Protein AF-A0A5N5EAP5-F1 (afdb_monomer_lite)

pLDDT: mean 88.55, std 4.57, range [63.19, 93.94]

Organism: Rhodococcus erythropolis (NCBI:txid1833)

Structure (mmCIF, N/CA/C/O backbone):
data_AF-A0A5N5EAP5-F1
#
_entry.id   AF-A0A5N5EAP5-F1
#
loop_
_atom_site.group_PDB
_atom_site.id
_atom_site.type_symbol
_atom_site.label_atom_id
_atom_site.label_alt_id
_atom_site.label_comp_id
_atom_site.label_asym_id
_atom_site.label_entity_id
_atom_site.label_seq_id
_atom_site.pdbx_PDB_ins_code
_atom_site.Cartn_x
_atom_site.Cartn_y
_atom_site.Cartn_z
_atom_site.occupancy
_atom_site.B_iso_or_equiv
_atom_site.auth_seq_id
_atom_site.auth_comp_id
_atom_site.auth_asym_id
_atom_site.auth_atom_id
_atom_site.pdbx_PDB_model_num
ATOM 1 N N . MET A 1 1 ? -19.121 1.877 16.357 1.00 79.25 1 MET A N 1
ATOM 2 C CA . MET A 1 1 ? -19.461 2.726 15.168 1.00 79.25 1 MET A CA 1
ATOM 3 C C . MET A 1 1 ? -18.258 2.650 14.265 1.00 79.25 1 MET A C 1
ATOM 5 O O . MET A 1 1 ? -17.166 2.801 14.791 1.00 79.25 1 MET A O 1
ATOM 9 N N . LYS A 1 2 ? -18.440 2.435 12.960 1.00 83.88 2 LYS A N 1
ATOM 10 C CA . LYS A 1 2 ? -17.315 2.342 12.028 1.00 83.88 2 LYS A CA 1
ATOM 11 C C . LYS A 1 2 ? -17.054 3.688 11.356 1.00 83.88 2 LYS A C 1
ATOM 13 O O . LYS A 1 2 ? -17.979 4.253 10.770 1.00 83.88 2 LYS A O 1
ATOM 18 N N . PHE A 1 3 ? -15.822 4.185 11.431 1.00 84.94 3 PHE A N 1
ATOM 19 C CA . PHE A 1 3 ? -15.366 5.334 10.648 1.00 84.94 3 PHE A CA 1
ATOM 20 C C . PHE A 1 3 ? -14.334 4.877 9.620 1.00 84.94 3 PHE A C 1
ATOM 22 O O . PHE A 1 3 ? -13.481 4.051 9.936 1.00 84.94 3 PHE A O 1
ATOM 29 N N . VAL A 1 4 ? -14.448 5.395 8.397 1.00 86.56 4 VAL A N 1
ATOM 30 C CA . VAL A 1 4 ? -13.533 5.083 7.297 1.00 86.56 4 VAL A CA 1
ATOM 31 C C . VAL A 1 4 ? -12.889 6.376 6.824 1.00 86.56 4 VAL A C 1
ATOM 33 O O . VAL A 1 4 ? -13.593 7.304 6.421 1.00 86.56 4 VAL A O 1
ATOM 36 N N . ILE A 1 5 ? -11.561 6.435 6.889 1.00 85.56 5 ILE A N 1
ATOM 37 C CA . ILE A 1 5 ? -10.764 7.567 6.410 1.00 85.56 5 ILE A CA 1
ATOM 38 C C . ILE A 1 5 ? -9.991 7.102 5.193 1.00 85.56 5 ILE A C 1
ATOM 40 O O . ILE A 1 5 ? -9.231 6.143 5.276 1.00 85.56 5 ILE A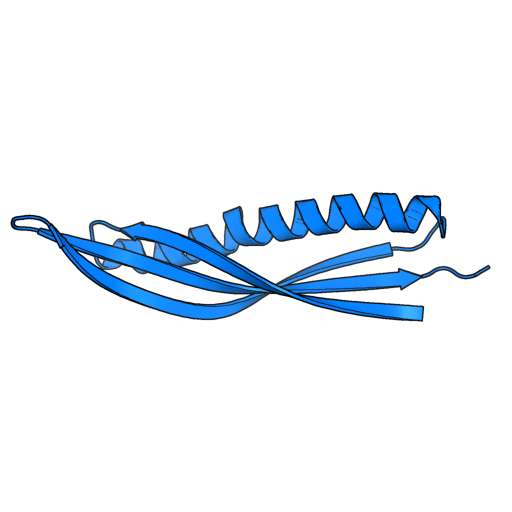 O 1
ATOM 44 N N . GLU A 1 6 ? -10.165 7.801 4.078 1.00 88.75 6 GLU A N 1
ATOM 45 C CA . GLU A 1 6 ? -9.398 7.551 2.864 1.00 88.75 6 GLU A CA 1
ATOM 46 C C . GLU A 1 6 ? -8.431 8.707 2.622 1.00 88.75 6 GLU A C 1
ATOM 48 O O . GLU A 1 6 ? -8.828 9.876 2.640 1.00 88.75 6 GLU A O 1
ATOM 53 N N . PHE A 1 7 ? -7.173 8.387 2.335 1.00 87.62 7 PHE A N 1
ATOM 54 C CA . PHE A 1 7 ? -6.208 9.361 1.839 1.00 87.62 7 PHE A CA 1
ATOM 55 C C . PHE A 1 7 ? -5.374 8.782 0.697 1.00 87.62 7 PHE A C 1
ATOM 57 O O . PHE A 1 7 ? -5.153 7.575 0.604 1.00 87.62 7 PHE A O 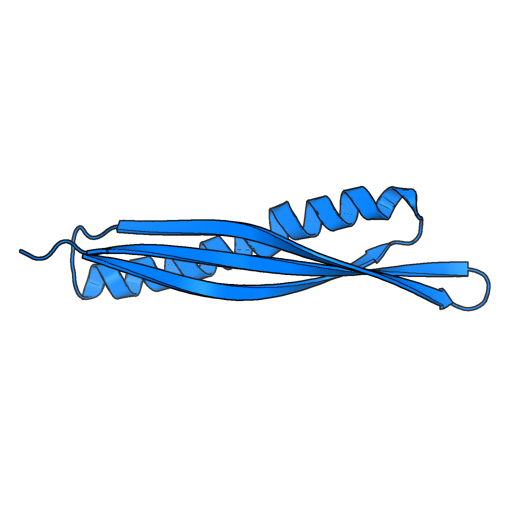1
ATOM 64 N N . ASN A 1 8 ? -4.946 9.664 -0.207 1.00 89.50 8 ASN A N 1
ATOM 65 C CA . ASN A 1 8 ? -4.079 9.302 -1.322 1.00 89.50 8 ASN A CA 1
ATOM 66 C C . ASN A 1 8 ? -2.622 9.468 -0.893 1.00 89.50 8 ASN A C 1
ATOM 68 O O . ASN A 1 8 ? -2.213 10.558 -0.497 1.00 89.50 8 ASN A O 1
ATOM 72 N N . TRP A 1 9 ? -1.850 8.399 -1.021 1.00 90.31 9 TRP A N 1
ATOM 73 C CA . TRP A 1 9 ? -0.409 8.381 -0.849 1.00 90.31 9 TRP A CA 1
ATOM 74 C C . TRP A 1 9 ? 0.275 8.392 -2.215 1.00 90.31 9 TRP A C 1
ATOM 76 O O . TRP A 1 9 ? -0.199 7.750 -3.154 1.00 90.31 9 TRP A O 1
ATOM 86 N N . SER A 1 10 ? 1.388 9.112 -2.330 1.00 89.38 10 SER A N 1
ATOM 87 C CA . SER A 1 10 ? 2.199 9.150 -3.544 1.00 89.38 10 SER A CA 1
ATOM 88 C C . SER A 1 10 ? 3.676 8.994 -3.212 1.00 89.38 10 SER A C 1
ATOM 90 O O . SER A 1 10 ? 4.218 9.825 -2.483 1.00 89.38 10 SER A O 1
ATOM 92 N N . GLY A 1 11 ? 4.329 7.998 -3.801 1.00 87.19 11 GLY A N 1
ATOM 93 C CA . GLY A 1 11 ? 5.780 7.824 -3.729 1.00 87.19 11 GLY A CA 1
ATOM 94 C C . GLY A 1 11 ? 6.384 7.677 -5.115 1.00 87.19 11 GLY A C 1
ATOM 95 O O . GLY A 1 11 ? 5.697 7.270 -6.054 1.00 87.19 11 GLY A O 1
ATOM 96 N N . GLY A 1 12 ? 7.662 8.027 -5.259 1.00 90.00 12 GLY A N 1
ATOM 97 C CA . GLY A 1 12 ? 8.349 7.908 -6.536 1.00 90.00 12 GLY A CA 1
ATOM 98 C C . GLY A 1 12 ? 9.812 7.518 -6.417 1.00 90.00 12 GLY A C 1
ATOM 99 O O . GLY A 1 12 ? 10.477 7.851 -5.438 1.00 90.00 12 GLY A O 1
ATOM 100 N N . ARG A 1 13 ? 10.299 6.803 -7.433 1.00 8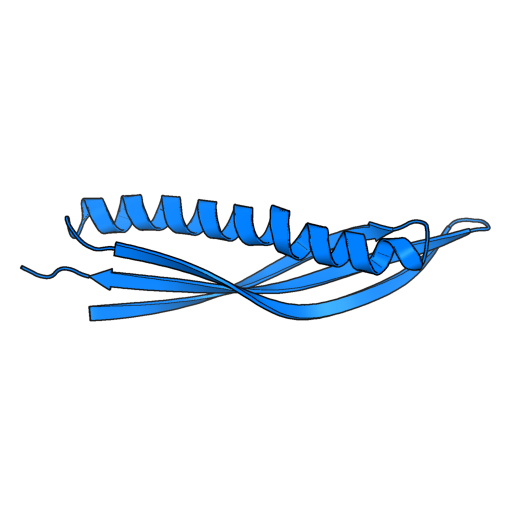9.44 13 ARG A N 1
ATOM 101 C CA . ARG A 1 13 ? 11.649 6.237 -7.485 1.00 89.44 13 ARG A CA 1
ATOM 102 C C . ARG A 1 13 ? 12.185 6.221 -8.915 1.00 89.44 13 ARG A C 1
ATOM 104 O O . ARG A 1 13 ? 11.406 6.181 -9.864 1.00 89.44 13 ARG A O 1
ATOM 111 N N . MET A 1 14 ? 13.505 6.309 -9.059 1.00 89.88 14 MET A N 1
ATOM 112 C CA . MET A 1 14 ? 14.184 6.138 -10.343 1.00 89.88 14 MET A CA 1
ATOM 113 C C . MET A 1 14 ? 14.520 4.661 -10.549 1.00 89.88 14 MET A C 1
ATOM 115 O O . MET A 1 14 ? 15.034 4.039 -9.624 1.00 89.88 14 MET A O 1
ATOM 119 N N . ALA A 1 15 ? 14.255 4.148 -11.746 1.00 90.12 15 ALA A N 1
ATOM 120 C CA . ALA A 1 15 ? 14.765 2.877 -12.253 1.00 90.12 15 ALA A CA 1
ATOM 121 C C . ALA A 1 15 ? 15.706 3.147 -13.430 1.00 90.12 15 ALA A C 1
ATOM 123 O O . ALA A 1 15 ? 15.433 4.041 -14.242 1.00 90.12 15 ALA A O 1
ATOM 124 N N . ASP A 1 16 ? 16.789 2.384 -13.534 1.00 89.12 16 ASP A N 1
ATOM 125 C CA . ASP A 1 16 ? 17.770 2.554 -14.608 1.00 89.12 16 ASP A CA 1
ATOM 126 C C . ASP A 1 16 ? 17.434 1.664 -15.815 1.00 89.12 16 ASP A C 1
ATOM 128 O O . ASP A 1 16 ? 17.745 2.019 -16.956 1.00 89.12 16 ASP A O 1
ATOM 132 N N . GLU A 1 17 ? 16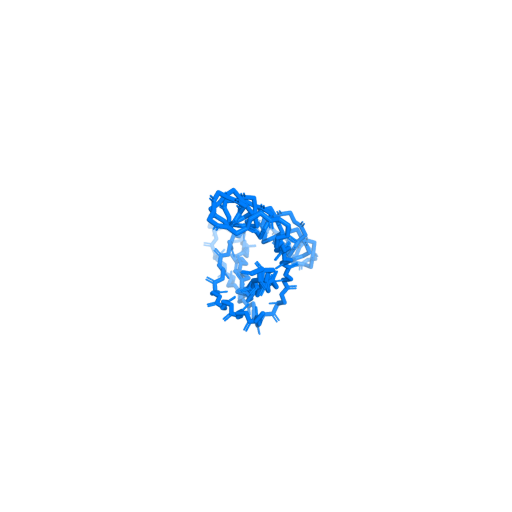.719 0.557 -15.587 1.00 87.31 17 GLU A N 1
ATOM 133 C CA . GLU A 1 17 ? 16.312 -0.390 -16.627 1.00 87.31 17 GLU A CA 1
ATOM 134 C C . GLU A 1 17 ? 14.784 -0.632 -16.652 1.00 87.31 17 GLU A C 1
ATOM 136 O O . GLU A 1 17 ? 14.094 -0.471 -15.642 1.00 87.31 17 GLU A O 1
ATOM 141 N N . PRO A 1 18 ? 14.190 -0.982 -17.815 1.00 81.81 18 PRO A N 1
ATOM 142 C CA . PRO A 1 18 ? 12.743 -1.191 -17.920 1.00 81.81 18 PRO A CA 1
ATOM 143 C C . PRO A 1 18 ? 12.194 -2.363 -17.096 1.00 81.81 18 PRO A C 1
ATOM 145 O O . PRO A 1 18 ? 11.029 -2.345 -16.703 1.00 81.81 18 PRO A O 1
ATOM 148 N N . ASP A 1 19 ? 12.983 -3.411 -16.888 1.00 86.06 19 ASP A N 1
ATOM 149 C CA . ASP A 1 19 ? 12.610 -4.591 -16.106 1.00 86.06 19 ASP A CA 1
ATOM 150 C C . ASP A 1 19 ? 12.580 -4.307 -14.598 1.00 86.06 19 ASP A C 1
ATOM 152 O O . ASP A 1 19 ? 11.709 -4.834 -13.904 1.00 86.06 19 ASP A O 1
ATOM 156 N N . GLU A 1 20 ? 13.406 -3.375 -14.115 1.00 90.06 20 GLU A N 1
ATOM 157 C CA . GLU A 1 20 ? 13.381 -2.890 -12.727 1.00 90.06 20 GLU A CA 1
ATOM 158 C C . GLU A 1 20 ? 12.078 -2.152 -12.367 1.00 90.06 20 GLU A C 1
ATOM 160 O O . GLU A 1 20 ? 11.737 -2.034 -11.191 1.00 90.06 20 GLU A O 1
ATOM 165 N N . ILE A 1 21 ? 11.290 -1.687 -13.348 1.00 90.19 21 ILE A N 1
ATOM 166 C CA . ILE A 1 21 ? 10.043 -0.943 -13.091 1.00 90.19 21 ILE A CA 1
ATOM 167 C C . ILE A 1 21 ? 9.055 -1.757 -12.246 1.00 90.19 21 ILE A C 1
ATOM 169 O O . ILE A 1 21 ? 8.381 -1.205 -11.374 1.00 90.19 21 ILE A O 1
ATOM 173 N N . ALA A 1 22 ? 8.934 -3.059 -12.517 1.00 87.75 22 ALA A N 1
ATOM 174 C CA . ALA A 1 22 ? 8.012 -3.921 -11.783 1.00 87.75 22 ALA A CA 1
ATOM 175 C C . ALA A 1 22 ? 8.452 -4.096 -10.323 1.00 87.75 22 ALA A C 1
ATOM 177 O O . ALA A 1 22 ? 7.618 -4.014 -9.418 1.00 87.75 22 ALA A O 1
ATOM 178 N N . ASP A 1 23 ? 9.755 -4.271 -10.104 1.00 89.50 23 ASP A N 1
ATOM 179 C CA . ASP A 1 23 ? 10.345 -4.392 -8.773 1.00 89.50 23 ASP A CA 1
ATOM 180 C C . ASP A 1 23 ? 10.212 -3.082 -7.994 1.00 89.50 23 ASP A C 1
ATOM 182 O O . ASP A 1 23 ? 9.850 -3.099 -6.817 1.00 89.50 23 ASP A O 1
ATOM 186 N N . GLU A 1 24 ? 10.395 -1.938 -8.654 1.00 91.38 24 GLU A N 1
ATOM 187 C CA . GLU A 1 24 ? 10.226 -0.624 -8.040 1.00 91.38 24 GLU A CA 1
ATOM 188 C C . GLU A 1 24 ? 8.769 -0.318 -7.676 1.00 91.38 24 GLU A C 1
ATOM 190 O O . GLU A 1 24 ? 8.486 0.172 -6.581 1.00 91.38 24 GLU A O 1
ATOM 195 N N . LEU A 1 25 ? 7.808 -0.669 -8.536 1.00 88.75 25 LEU A N 1
ATOM 196 C CA . LEU A 1 25 ? 6.385 -0.583 -8.187 1.00 88.75 25 LEU A CA 1
ATOM 197 C C . LEU A 1 25 ? 6.033 -1.515 -7.021 1.00 88.75 25 LEU A C 1
ATOM 199 O O . LEU A 1 25 ? 5.288 -1.122 -6.120 1.00 88.75 25 LEU A O 1
ATOM 203 N N . GLY A 1 26 ? 6.579 -2.733 -7.018 1.00 88.12 26 GLY A N 1
ATOM 204 C CA . GLY A 1 26 ? 6.423 -3.687 -5.923 1.00 88.12 26 GLY A CA 1
ATOM 205 C C . GLY A 1 26 ? 7.007 -3.166 -4.608 1.00 88.12 26 GLY A C 1
ATOM 206 O O . GLY A 1 26 ? 6.368 -3.292 -3.560 1.00 88.12 26 GLY A O 1
ATOM 207 N N . TYR A 1 27 ? 8.178 -2.529 -4.662 1.00 87.25 27 TYR A N 1
ATOM 208 C CA . TYR A 1 27 ? 8.826 -1.879 -3.526 1.00 87.25 27 TYR A CA 1
ATOM 209 C C . TYR A 1 27 ? 7.965 -0.736 -2.978 1.00 87.25 27 TYR A C 1
ATOM 211 O O . TYR A 1 27 ? 7.644 -0.741 -1.789 1.00 87.25 27 TYR A O 1
ATOM 219 N N . LEU A 1 28 ? 7.527 0.193 -3.838 1.00 89.75 28 LEU A N 1
ATOM 220 C CA . LEU A 1 28 ? 6.683 1.331 -3.452 1.00 89.75 28 LEU A CA 1
ATOM 221 C C . LEU A 1 28 ? 5.373 0.864 -2.793 1.00 89.75 28 LEU A C 1
ATOM 223 O O . LEU A 1 28 ? 4.923 1.463 -1.817 1.00 89.75 28 LEU A O 1
ATOM 227 N N . LEU A 1 29 ? 4.783 -0.234 -3.285 1.00 84.19 29 LEU A N 1
ATOM 228 C CA . LEU A 1 29 ? 3.588 -0.841 -2.690 1.00 84.19 29 LEU A CA 1
ATOM 229 C C . LEU A 1 29 ? 3.846 -1.535 -1.352 1.00 84.19 29 LEU A C 1
ATOM 231 O O . LEU A 1 29 ? 2.957 -1.569 -0.504 1.00 84.19 29 LEU A O 1
ATOM 235 N N . THR A 1 30 ? 5.008 -2.165 -1.181 1.00 80.31 30 THR A N 1
ATOM 236 C CA . THR A 1 30 ? 5.243 -3.089 -0.061 1.00 80.31 30 THR A CA 1
ATOM 237 C C . THR A 1 30 ? 5.943 -2.433 1.113 1.00 80.31 30 THR A C 1
ATOM 239 O O . THR A 1 30 ? 5.646 -2.790 2.248 1.00 80.31 30 THR A O 1
ATOM 242 N N . LEU A 1 31 ? 6.873 -1.516 0.864 1.00 80.06 31 LEU A N 1
ATOM 243 C CA . LEU A 1 31 ? 7.661 -0.893 1.921 1.00 80.06 31 LEU A CA 1
ATOM 244 C C . LEU A 1 31 ? 7.147 0.502 2.229 1.00 80.06 31 LEU A C 1
ATOM 246 O O . LEU A 1 31 ? 6.776 0.748 3.369 1.00 80.06 31 LEU A O 1
ATOM 250 N N . ASP A 1 32 ? 7.026 1.374 1.233 1.00 88.25 32 ASP A N 1
ATOM 251 C CA . ASP A 1 32 ? 6.747 2.779 1.531 1.00 88.25 32 ASP A CA 1
ATOM 252 C C . ASP A 1 32 ? 5.268 3.016 1.869 1.00 88.25 32 ASP A C 1
ATOM 254 O O . ASP A 1 32 ? 4.952 3.553 2.929 1.00 88.25 32 ASP A O 1
ATOM 258 N N . ALA A 1 33 ? 4.341 2.556 1.021 1.00 89.88 33 ALA A N 1
ATOM 259 C CA . ALA A 1 33 ? 2.913 2.769 1.260 1.00 89.88 33 ALA A CA 1
ATOM 260 C C . ALA A 1 33 ? 2.397 2.007 2.496 1.00 89.88 33 ALA A C 1
ATOM 262 O O . ALA A 1 33 ? 1.542 2.512 3.222 1.00 89.88 33 ALA A O 1
ATOM 263 N N . LYS A 1 34 ? 2.923 0.801 2.763 1.00 91.06 34 LYS A N 1
ATOM 264 C CA . LYS A 1 34 ? 2.574 0.041 3.976 1.00 91.06 34 LYS A CA 1
ATOM 265 C C . LYS A 1 34 ? 3.190 0.640 5.233 1.00 91.06 34 LYS A C 1
ATOM 267 O O . LYS A 1 34 ? 2.492 0.708 6.235 1.00 91.06 34 LYS A O 1
ATOM 272 N N . ALA A 1 35 ? 4.443 1.101 5.186 1.00 91.25 35 ALA A N 1
ATOM 273 C CA . ALA A 1 35 ? 5.047 1.780 6.332 1.00 91.25 35 ALA A CA 1
ATOM 274 C C . ALA A 1 35 ? 4.281 3.060 6.688 1.00 91.25 35 ALA A C 1
ATOM 276 O O . ALA A 1 35 ? 4.026 3.300 7.864 1.00 91.25 35 ALA A O 1
ATOM 277 N N . GLU A 1 36 ? 3.848 3.833 5.687 1.00 91.81 36 GLU A N 1
ATOM 278 C CA . GLU A 1 36 ? 2.975 4.987 5.914 1.00 91.81 36 GLU A CA 1
ATOM 279 C C . GLU A 1 36 ? 1.643 4.563 6.554 1.00 91.81 36 GLU A C 1
ATOM 281 O O . GLU A 1 36 ? 1.195 5.162 7.529 1.00 91.81 36 GLU A O 1
ATOM 286 N N . ALA A 1 37 ? 1.010 3.504 6.039 1.00 92.12 37 ALA A N 1
ATOM 287 C CA . ALA A 1 37 ? -0.237 2.992 6.600 1.00 92.12 37 ALA A CA 1
ATOM 288 C C . ALA A 1 37 ? -0.078 2.494 8.047 1.00 92.12 37 ALA A C 1
ATOM 290 O O . ALA A 1 37 ? -0.993 2.670 8.851 1.00 92.12 37 ALA A O 1
ATOM 291 N N . ASP A 1 38 ? 1.066 1.904 8.396 1.00 92.38 38 ASP A N 1
ATOM 292 C CA . ASP A 1 38 ? 1.393 1.484 9.760 1.00 92.38 38 ASP A CA 1
ATOM 293 C C . ASP A 1 38 ? 1.671 2.666 10.698 1.00 92.38 38 ASP A C 1
ATOM 295 O O . ASP A 1 38 ? 1.248 2.628 11.857 1.00 92.38 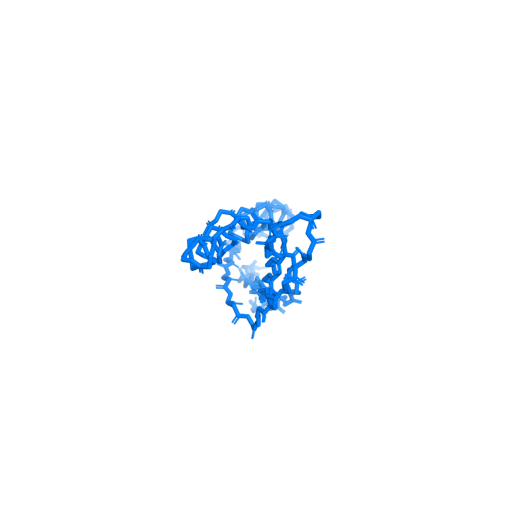38 ASP A O 1
ATOM 299 N N . ASP A 1 39 ? 2.336 3.726 10.228 1.00 92.12 39 ASP A N 1
ATOM 300 C CA . ASP A 1 39 ? 2.532 4.949 11.018 1.00 92.12 39 ASP A CA 1
ATOM 301 C C . ASP A 1 39 ? 1.188 5.640 11.283 1.00 92.12 39 ASP A C 1
ATOM 303 O O . ASP A 1 39 ? 0.847 5.934 12.432 1.00 92.12 39 ASP A O 1
ATOM 307 N N . VAL A 1 40 ? 0.353 5.787 10.249 1.00 90.81 40 VAL A N 1
ATOM 308 C CA . VAL A 1 40 ? -1.000 6.340 10.395 1.00 90.81 40 VAL A CA 1
ATOM 309 C C . VAL A 1 40 ? -1.849 5.489 11.337 1.00 90.81 40 VAL A C 1
ATOM 311 O O . VAL A 1 40 ? -2.507 6.045 12.222 1.00 90.81 40 VAL A O 1
ATOM 314 N N . ARG A 1 41 ? -1.808 4.155 11.210 1.00 93.50 41 ARG A N 1
ATOM 315 C CA . ARG A 1 41 ? -2.480 3.242 12.146 1.00 93.50 41 ARG A CA 1
ATOM 316 C C . ARG A 1 41 ? -2.010 3.488 13.571 1.00 93.50 41 ARG A C 1
ATOM 318 O O . ARG A 1 41 ? -2.842 3.717 14.438 1.00 93.50 41 ARG A O 1
ATOM 325 N N . SER A 1 42 ? -0.701 3.504 13.803 1.00 93.12 42 SER A N 1
ATOM 326 C CA . SER A 1 42 ? -0.110 3.669 15.137 1.00 93.12 42 SER A CA 1
ATOM 327 C C . SER A 1 42 ? -0.491 5.008 15.775 1.00 93.12 42 SER A C 1
ATOM 329 O O . SER A 1 42 ? -0.833 5.073 16.958 1.00 93.12 42 SER A O 1
ATOM 331 N N . GLN A 1 43 ? -0.478 6.094 14.999 1.00 91.00 43 GLN A N 1
ATOM 332 C CA . GLN A 1 43 ? -0.911 7.410 15.469 1.00 91.00 43 GLN A CA 1
ATOM 333 C C . GLN A 1 43 ? -2.403 7.418 15.822 1.00 91.00 43 GLN A C 1
ATOM 335 O O . GLN A 1 43 ? -2.789 7.950 16.866 1.00 91.00 43 GLN A O 1
ATOM 340 N N . MET A 1 44 ? -3.243 6.805 14.985 1.00 89.81 44 MET A N 1
ATOM 341 C CA . MET A 1 44 ? -4.678 6.721 15.243 1.00 89.81 44 MET A CA 1
ATOM 342 C C . MET A 1 44 ? -5.017 5.792 16.405 1.00 89.81 44 MET A C 1
ATOM 344 O O . MET A 1 44 ? -5.860 6.169 17.211 1.00 89.81 44 MET A O 1
ATOM 348 N N . GLU A 1 45 ? -4.357 4.642 16.550 1.00 91.06 45 GLU A N 1
ATOM 349 C CA . GLU A 1 45 ? -4.529 3.731 17.689 1.00 91.06 45 GLU A CA 1
ATOM 350 C C . GLU A 1 45 ? -4.302 4.466 19.008 1.00 91.06 45 GLU A C 1
ATOM 352 O O . GLU A 1 45 ? -5.145 4.383 19.898 1.00 91.06 45 GLU A O 1
ATOM 357 N N . ASN A 1 46 ? -3.230 5.258 19.114 1.00 89.31 46 ASN A N 1
ATOM 358 C CA . ASN A 1 46 ? -2.955 6.048 20.315 1.00 89.31 46 ASN A CA 1
ATOM 359 C C . ASN A 1 46 ? -4.086 7.048 20.615 1.00 89.31 46 ASN A C 1
ATOM 361 O O . ASN A 1 46 ? -4.609 7.081 21.728 1.00 89.31 46 ASN A O 1
ATOM 365 N N . ILE A 1 47 ? -4.517 7.822 19.612 1.00 88.88 47 ILE A N 1
ATOM 366 C CA . ILE A 1 47 ? -5.584 8.828 19.767 1.00 88.88 47 ILE A CA 1
ATOM 367 C C . ILE A 1 47 ? -6.927 8.174 20.121 1.00 88.88 47 ILE A C 1
ATOM 369 O O . ILE A 1 47 ? -7.683 8.684 20.955 1.00 88.88 47 ILE A O 1
ATOM 373 N N . VAL A 1 48 ? -7.254 7.069 19.453 1.00 89.00 48 VAL A N 1
ATOM 374 C CA . VAL A 1 48 ? -8.507 6.338 19.633 1.00 89.00 48 VAL A CA 1
ATOM 375 C C . VAL A 1 48 ? -8.524 5.665 21.001 1.00 89.00 48 VAL A C 1
ATOM 377 O O . VAL A 1 48 ? -9.522 5.793 21.704 1.00 89.00 48 VAL A O 1
ATOM 380 N N . TRP A 1 49 ? -7.430 5.027 21.418 1.00 85.12 49 TRP A N 1
ATOM 381 C CA . TRP A 1 49 ? -7.323 4.371 22.720 1.00 85.12 49 TRP A CA 1
ATOM 382 C C . TRP A 1 49 ? -7.458 5.352 23.887 1.00 85.12 49 TRP A C 1
ATOM 384 O O . TRP A 1 49 ? -8.175 5.068 24.844 1.00 85.12 49 TRP A O 1
ATOM 394 N N . GLU A 1 50 ? -6.827 6.528 23.801 1.00 88.00 50 GLU A N 1
ATOM 395 C CA . GLU A 1 50 ? -6.929 7.570 24.833 1.00 88.00 50 GLU A CA 1
ATOM 396 C C . GLU A 1 50 ? -8.371 8.046 25.066 1.00 88.00 50 GLU A C 1
ATOM 398 O O . GLU A 1 50 ? -8.730 8.414 26.186 1.00 88.00 50 GLU A O 1
ATOM 403 N N . ARG A 1 51 ? -9.203 8.054 24.017 1.00 87.62 51 ARG A N 1
ATOM 404 C CA . ARG A 1 51 ? -10.588 8.553 24.078 1.00 87.62 51 ARG A CA 1
ATOM 405 C C . ARG A 1 51 ? -11.630 7.452 24.256 1.00 87.62 51 ARG A C 1
ATOM 407 O O . ARG A 1 51 ? -12.653 7.693 24.890 1.00 87.62 51 ARG A O 1
ATOM 414 N N . HIS A 1 52 ? -11.380 6.276 23.688 1.00 87.81 52 HIS A N 1
ATOM 415 C CA . HIS A 1 52 ? -12.299 5.141 23.624 1.00 87.81 52 HIS A CA 1
ATOM 416 C C . HIS A 1 52 ? -11.536 3.816 23.824 1.00 87.81 52 HIS A C 1
ATOM 418 O O . HIS A 1 52 ? -11.297 3.087 22.851 1.00 87.81 52 HIS A O 1
ATOM 424 N N . PRO A 1 53 ? -11.147 3.482 25.071 1.00 86.25 53 PRO A N 1
ATOM 425 C CA . PRO A 1 53 ? -10.436 2.244 25.374 1.00 86.25 53 PRO A CA 1
ATOM 426 C C . PRO A 1 53 ? -11.183 1.006 24.856 1.00 86.25 53 PRO A C 1
ATOM 428 O O . PRO A 1 53 ? -12.401 0.885 24.991 1.00 86.25 53 PRO A O 1
ATOM 431 N N . GLY A 1 54 ? -10.448 0.072 24.255 1.00 84.94 54 GLY A N 1
ATOM 432 C CA . GLY A 1 54 ? -11.009 -1.151 23.668 1.00 84.94 54 GLY A CA 1
ATOM 433 C C . GLY A 1 54 ? -11.498 -1.023 22.220 1.00 84.94 54 GLY A C 1
ATOM 434 O O . GLY A 1 54 ? -11.947 -2.016 21.659 1.00 84.94 54 GLY A O 1
ATOM 435 N N . SER A 1 55 ? -11.397 0.159 21.608 1.00 90.25 55 SER A N 1
ATOM 436 C CA . SER A 1 55 ? -11.629 0.338 20.166 1.00 90.25 55 SER A CA 1
ATOM 437 C C . SER A 1 55 ? -10.462 -0.215 19.339 1.00 90.25 55 SER A C 1
ATOM 439 O O . SER A 1 55 ? -9.327 -0.250 19.821 1.00 90.25 55 SER A O 1
ATOM 441 N N . THR A 1 56 ? -10.719 -0.604 18.090 1.00 91.44 56 THR A N 1
ATOM 442 C CA . THR A 1 56 ? -9.697 -1.121 17.163 1.00 91.44 56 THR A CA 1
ATOM 443 C C . THR A 1 56 ? -9.483 -0.180 15.980 1.00 91.44 56 THR A C 1
ATOM 445 O O . THR A 1 56 ? -10.384 0.563 15.585 1.00 91.44 56 THR A O 1
ATOM 448 N N . VAL A 1 57 ? -8.272 -0.207 15.419 1.00 93.06 57 VAL A N 1
ATOM 449 C CA . VAL A 1 57 ? -7.905 0.525 14.204 1.00 93.06 57 VAL A CA 1
ATOM 450 C C . VAL A 1 57 ? -7.207 -0.442 13.258 1.00 93.06 57 VAL A C 1
ATOM 452 O O . VAL A 1 57 ? -6.244 -1.104 13.633 1.00 93.06 57 VAL A O 1
ATOM 455 N N . GLU A 1 58 ? -7.684 -0.511 12.025 1.00 93.88 58 GLU A N 1
ATOM 456 C CA . GLU A 1 58 ? -7.097 -1.309 10.955 1.00 93.88 58 GLU A CA 1
ATOM 457 C C . GLU A 1 58 ? -6.762 -0.404 9.771 1.00 93.88 58 GLU A C 1
ATOM 459 O O . GLU A 1 58 ? -7.427 0.609 9.540 1.00 93.88 58 GLU A O 1
ATOM 464 N N . THR A 1 59 ? -5.720 -0.754 9.019 1.00 93.00 59 THR A N 1
ATOM 465 C CA . THR A 1 59 ? -5.349 -0.046 7.793 1.00 93.00 59 THR A CA 1
ATOM 466 C C . THR A 1 59 ? -5.186 -1.005 6.628 1.00 93.00 59 THR A C 1
ATOM 468 O O . THR A 1 59 ? -4.715 -2.129 6.787 1.00 93.00 59 THR A O 1
ATOM 471 N N . ASP A 1 60 ? -5.578 -0.544 5.444 1.00 92.44 60 ASP A N 1
ATOM 472 C CA . ASP A 1 60 ? -5.393 -1.257 4.183 1.00 92.44 60 ASP A CA 1
ATOM 473 C C . ASP A 1 60 ? -4.827 -0.319 3.114 1.00 92.44 60 ASP A C 1
ATOM 475 O O . ASP A 1 60 ? -5.067 0.891 3.137 1.00 92.44 60 ASP A O 1
ATOM 479 N N . VAL A 1 61 ? -4.067 -0.882 2.174 1.00 91.94 61 VAL A N 1
ATOM 480 C CA . VAL A 1 61 ? -3.383 -0.145 1.107 1.00 91.94 61 VAL A CA 1
ATOM 481 C C . VAL A 1 61 ? -3.751 -0.740 -0.241 1.00 91.94 61 VAL A C 1
ATOM 483 O O . VAL A 1 61 ? -3.448 -1.897 -0.531 1.00 91.94 61 VAL A O 1
ATOM 486 N N . VAL A 1 62 ? -4.331 0.083 -1.113 1.00 90.50 62 VAL A N 1
ATOM 487 C CA . VAL A 1 62 ? -4.762 -0.333 -2.449 1.00 90.50 62 VAL A CA 1
ATOM 488 C C . VAL A 1 62 ? -4.096 0.541 -3.517 1.00 90.50 62 VAL A C 1
ATOM 490 O O . VAL A 1 62 ? -4.267 1.762 -3.484 1.00 90.50 62 VAL A O 1
ATOM 493 N N . PRO A 1 63 ? -3.364 -0.025 -4.499 1.00 89.19 63 PRO A N 1
ATOM 494 C CA . PRO A 1 63 ? -2.879 0.745 -5.643 1.00 89.19 63 PRO A CA 1
ATOM 495 C C . PRO A 1 63 ? -4.052 1.355 -6.413 1.00 89.19 63 PRO A C 1
ATOM 497 O O . PRO A 1 63 ? -4.983 0.651 -6.799 1.00 89.19 63 PRO A O 1
ATOM 500 N N . VAL A 1 64 ? -3.987 2.658 -6.678 1.00 90.62 64 VAL A N 1
ATOM 501 C CA . VAL A 1 64 ? -4.991 3.372 -7.482 1.00 90.62 64 VAL A CA 1
ATOM 502 C C . VAL A 1 64 ? -4.483 3.566 -8.900 1.00 90.62 64 VAL A C 1
ATOM 504 O O . VAL A 1 64 ? -5.204 3.333 -9.869 1.00 90.62 64 VAL A O 1
ATOM 507 N N . SER A 1 65 ? -3.238 4.012 -9.029 1.00 89.50 65 SER A N 1
ATOM 508 C CA . SER A 1 65 ? -2.602 4.234 -10.318 1.00 89.50 65 SER A CA 1
ATOM 509 C C . SER A 1 65 ? -1.092 4.285 -10.169 1.00 89.50 65 SER A C 1
ATOM 511 O O . SER A 1 65 ? -0.553 4.461 -9.079 1.00 89.50 65 SER A O 1
ATOM 513 N N . HIS A 1 66 ? -0.398 4.161 -11.289 1.00 89.81 66 HIS A N 1
ATOM 514 C CA . HIS A 1 66 ? 1.018 4.457 -11.363 1.00 89.81 66 HIS A CA 1
ATOM 515 C C . HIS A 1 66 ? 1.316 5.210 -12.653 1.00 89.81 66 HIS A C 1
ATOM 517 O O . HIS A 1 66 ? 0.599 5.090 -13.649 1.00 89.81 66 HIS A O 1
ATOM 523 N N . ASN A 1 67 ? 2.387 5.987 -12.630 1.00 90.44 67 ASN A N 1
ATOM 524 C CA . ASN A 1 67 ? 2.925 6.659 -13.793 1.00 90.44 67 ASN A CA 1
ATOM 525 C C . ASN A 1 67 ? 4.395 6.282 -13.951 1.00 90.44 67 ASN A C 1
ATOM 527 O O . ASN A 1 67 ? 5.113 6.155 -12.963 1.00 90.44 67 ASN A O 1
ATOM 531 N N . VAL A 1 68 ? 4.829 6.116 -15.194 1.00 91.75 68 VAL A N 1
ATOM 532 C CA . VAL A 1 68 ? 6.226 5.865 -15.534 1.00 91.75 68 VAL A CA 1
ATOM 533 C C . VAL A 1 68 ? 6.618 6.862 -16.606 1.00 91.75 68 VAL A C 1
ATOM 535 O O . VAL A 1 68 ? 6.006 6.918 -17.672 1.00 91.75 68 VAL A O 1
ATOM 538 N N . ILE A 1 69 ? 7.635 7.661 -16.315 1.00 90.31 69 ILE A N 1
ATOM 539 C CA . ILE A 1 69 ? 8.136 8.701 -17.205 1.00 90.31 69 ILE A CA 1
ATOM 540 C C . ILE A 1 69 ? 9.574 8.354 -17.565 1.00 90.31 69 ILE A C 1
ATOM 542 O O . ILE A 1 69 ? 10.434 8.299 -16.693 1.00 90.31 69 ILE A O 1
ATOM 546 N N . ALA A 1 70 ? 9.847 8.161 -18.854 1.00 91.00 70 ALA A N 1
ATOM 547 C CA . ALA A 1 70 ? 11.212 8.061 -19.354 1.00 91.00 70 ALA A CA 1
ATOM 548 C C . ALA A 1 70 ? 11.897 9.436 -19.275 1.00 91.00 70 ALA A C 1
ATOM 550 O O . ALA A 1 70 ? 11.423 10.414 -19.859 1.00 91.00 70 ALA A O 1
ATOM 551 N N . VAL A 1 71 ? 13.012 9.509 -18.557 1.00 88.62 71 VAL A N 1
ATOM 552 C CA . VAL A 1 71 ? 13.818 10.710 -18.345 1.00 88.62 71 VAL A CA 1
ATOM 553 C C . VAL A 1 71 ? 15.160 10.532 -19.066 1.00 88.62 71 VAL A C 1
ATOM 555 O O . VAL A 1 71 ? 15.982 9.713 -18.648 1.00 88.62 71 VAL A O 1
ATOM 558 N N . PRO A 1 72 ? 15.418 11.280 -20.153 1.00 86.75 72 PRO A N 1
ATOM 559 C CA . PRO A 1 72 ? 16.715 11.247 -20.812 1.00 86.75 72 PRO A CA 1
ATOM 560 C C . PRO A 1 72 ? 17.788 11.870 -19.911 1.00 86.75 72 PRO A C 1
ATOM 562 O O . PRO A 1 72 ? 17.646 13.008 -19.462 1.00 86.75 72 PRO A O 1
ATOM 565 N N . ASN A 1 73 ? 18.881 11.141 -19.688 1.00 80.44 73 ASN A N 1
ATOM 566 C CA . ASN A 1 73 ? 20.026 11.587 -18.902 1.00 80.44 73 ASN A CA 1
ATOM 567 C C . ASN A 1 73 ? 21.325 11.397 -19.701 1.00 80.44 73 ASN A C 1
ATOM 569 O O . ASN A 1 73 ? 21.924 10.319 -19.727 1.00 80.44 73 ASN A O 1
ATOM 573 N N . GLY A 1 74 ? 21.744 12.455 -20.402 1.00 84.75 74 GLY A N 1
ATOM 574 C CA . GLY A 1 74 ? 22.926 12.441 -21.266 1.00 84.75 74 GLY A CA 1
ATOM 575 C C . GLY A 1 74 ? 22.767 11.494 -22.461 1.00 84.75 74 GLY A C 1
ATOM 576 O O . GLY A 1 74 ? 22.275 11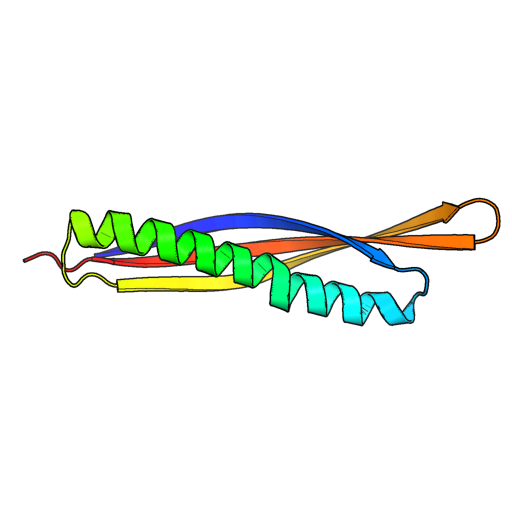.911 -23.507 1.00 84.75 74 GLY A O 1
ATOM 577 N N . GLY A 1 75 ? 23.199 10.237 -22.300 1.00 79.69 75 GLY A N 1
ATOM 578 C CA . GLY A 1 75 ? 23.122 9.167 -23.309 1.00 79.69 75 GLY A CA 1
ATOM 579 C C . GLY A 1 75 ? 22.325 7.926 -22.884 1.00 79.69 75 GLY A C 1
ATOM 580 O O . GLY A 1 75 ? 22.263 6.965 -23.645 1.00 79.69 75 GLY A O 1
ATOM 581 N N . GLN A 1 76 ? 21.735 7.933 -21.688 1.00 80.50 76 GLN A N 1
ATOM 582 C CA . GLN A 1 76 ? 20.898 6.855 -21.157 1.00 80.50 76 GLN A CA 1
ATOM 583 C C . GLN A 1 76 ? 19.468 7.353 -20.918 1.00 80.50 76 GLN A C 1
ATOM 585 O O . GLN A 1 76 ? 19.207 8.560 -20.889 1.00 80.50 76 GLN A O 1
ATOM 590 N N . VAL A 1 77 ? 18.538 6.413 -20.761 1.00 86.38 77 VAL A N 1
ATOM 591 C CA . VAL A 1 77 ? 17.151 6.681 -20.372 1.00 86.38 77 VAL A CA 1
ATOM 592 C C . VAL A 1 77 ? 16.948 6.074 -18.992 1.00 86.38 77 VAL A C 1
ATOM 594 O O . VAL A 1 77 ? 17.002 4.858 -18.874 1.00 86.38 77 VAL A O 1
ATOM 597 N N . GLY A 1 78 ? 16.731 6.914 -17.981 1.00 89.56 78 GLY A N 1
ATOM 598 C CA . GLY A 1 78 ? 16.205 6.472 -16.688 1.00 89.56 78 GLY A CA 1
ATOM 599 C C . GLY A 1 78 ? 14.681 6.560 -16.681 1.00 89.56 78 GLY A C 1
ATOM 600 O O . GLY A 1 78 ? 14.086 7.205 -17.548 1.00 89.56 78 GLY A O 1
ATOM 601 N N . TYR A 1 79 ? 14.029 5.949 -15.702 1.00 90.69 79 TYR A N 1
ATOM 602 C CA . TYR A 1 79 ? 12.576 5.950 -15.565 1.00 90.69 79 TYR A CA 1
ATOM 603 C C . TYR A 1 79 ? 12.186 6.481 -14.194 1.00 90.69 79 TYR A C 1
ATOM 605 O O . TYR A 1 79 ? 12.502 5.875 -13.177 1.00 90.69 79 TYR A O 1
ATOM 613 N N . LEU A 1 80 ? 11.461 7.597 -14.157 1.00 91.56 80 LEU A N 1
ATOM 614 C CA . LEU A 1 80 ? 10.794 8.039 -12.940 1.00 91.56 80 LEU A CA 1
ATOM 615 C C . LEU A 1 80 ? 9.470 7.297 -12.818 1.00 91.56 80 LEU A C 1
ATOM 617 O O . LEU A 1 80 ? 8.573 7.453 -13.649 1.00 91.56 80 LEU A O 1
ATOM 621 N N . ILE A 1 81 ? 9.344 6.525 -11.754 1.00 92.06 81 ILE A N 1
ATOM 622 C CA . ILE A 1 81 ? 8.154 5.767 -11.412 1.00 92.06 81 ILE A CA 1
ATOM 623 C C . ILE A 1 81 ? 7.455 6.516 -10.290 1.00 92.06 81 ILE A C 1
ATOM 625 O O . ILE A 1 81 ? 8.094 6.985 -9.354 1.00 92.06 81 ILE A O 1
ATOM 629 N N . THR A 1 82 ? 6.143 6.665 -10.384 1.00 90.94 82 THR A N 1
ATOM 630 C CA . THR A 1 82 ? 5.309 7.227 -9.323 1.00 90.94 82 THR A CA 1
ATOM 631 C C . THR A 1 82 ? 4.142 6.293 -9.086 1.00 90.94 82 THR A C 1
ATOM 633 O O . THR A 1 82 ? 3.429 5.956 -10.027 1.00 90.94 82 THR A O 1
ATOM 636 N N . LEU A 1 83 ? 3.930 5.895 -7.840 1.00 91.88 83 LEU A N 1
ATOM 637 C CA . LEU A 1 83 ? 2.781 5.110 -7.420 1.00 91.88 83 LEU A CA 1
ATOM 638 C C . LEU A 1 83 ? 1.835 6.010 -6.634 1.00 91.88 83 LEU A C 1
ATOM 640 O O . LEU A 1 83 ? 2.265 6.667 -5.690 1.00 91.88 83 LEU A O 1
ATOM 644 N N . ILE A 1 84 ? 0.556 6.003 -7.004 1.00 90.81 84 ILE A N 1
ATOM 645 C CA . ILE A 1 84 ? -0.525 6.549 -6.189 1.00 90.81 84 ILE A CA 1
ATOM 646 C C . ILE A 1 84 ? -1.281 5.371 -5.582 1.00 90.81 84 ILE A C 1
ATOM 648 O O . ILE A 1 84 ? -1.865 4.550 -6.296 1.00 90.81 84 ILE A O 1
ATOM 652 N N . ALA A 1 85 ? -1.281 5.301 -4.258 1.00 91.50 85 ALA A N 1
ATOM 653 C CA . ALA A 1 85 ? -2.033 4.320 -3.494 1.00 91.50 85 ALA A CA 1
ATOM 654 C C . ALA A 1 85 ? -3.110 5.022 -2.668 1.00 91.50 85 ALA A C 1
ATOM 656 O O . ALA A 1 85 ? -2.958 6.174 -2.266 1.00 91.50 85 ALA A O 1
ATOM 657 N N . LYS A 1 86 ? -4.208 4.325 -2.411 1.00 92.12 86 LYS A N 1
ATOM 658 C CA . LYS A 1 86 ? -5.201 4.716 -1.423 1.00 92.12 86 LYS A CA 1
ATOM 659 C C . LYS A 1 86 ? -4.885 3.970 -0.139 1.00 92.12 86 LYS A C 1
ATOM 661 O O . LYS A 1 86 ? -4.737 2.750 -0.175 1.00 92.12 86 LYS A O 1
ATOM 666 N N . ILE A 1 87 ? -4.821 4.699 0.965 1.00 91.88 87 ILE A N 1
ATOM 667 C CA . ILE A 1 87 ? -4.770 4.113 2.299 1.00 91.88 87 ILE A CA 1
ATOM 668 C C . ILE A 1 87 ? -6.138 4.316 2.938 1.00 91.88 87 ILE A C 1
ATOM 670 O O . ILE A 1 87 ? -6.654 5.437 2.994 1.00 91.88 87 ILE A O 1
ATOM 674 N N . THR A 1 88 ? -6.726 3.212 3.379 1.00 93.44 88 THR A N 1
ATOM 675 C CA . THR A 1 88 ? -8.011 3.176 4.067 1.00 93.44 88 THR A CA 1
ATOM 676 C C . THR A 1 88 ? -7.750 2.880 5.531 1.00 93.44 88 THR A C 1
ATOM 678 O O . THR A 1 88 ? -7.134 1.867 5.841 1.00 93.44 88 THR A O 1
ATOM 681 N N . VAL A 1 89 ? -8.228 3.741 6.429 1.00 92.44 89 VAL A N 1
ATOM 682 C CA . VAL A 1 89 ? -8.239 3.471 7.870 1.00 92.44 89 VAL A CA 1
ATOM 683 C C . VAL A 1 89 ? -9.647 3.125 8.296 1.00 92.44 89 VAL A C 1
ATOM 685 O O . VAL A 1 89 ? -10.568 3.912 8.074 1.00 92.44 89 VAL A O 1
ATOM 688 N N . GLU A 1 90 ? -9.805 1.982 8.942 1.00 93.94 90 GLU A N 1
ATOM 689 C CA . GLU A 1 90 ? -11.048 1.548 9.552 1.00 93.94 90 GLU A CA 1
ATOM 690 C C . GLU A 1 90 ? -10.924 1.628 11.070 1.00 93.94 90 GLU A C 1
ATOM 692 O O . GLU A 1 90 ? -10.041 1.017 11.662 1.00 93.94 90 GLU A O 1
ATOM 697 N N . ILE A 1 91 ? -11.811 2.385 11.709 1.00 92.50 91 ILE A N 1
ATOM 698 C CA . ILE A 1 91 ? -11.864 2.490 13.169 1.00 92.50 91 ILE A CA 1
ATOM 699 C C . ILE A 1 91 ? -13.180 1.889 13.633 1.00 92.50 91 ILE A C 1
ATOM 701 O O . ILE A 1 91 ? -14.240 2.385 13.234 1.00 92.50 91 ILE A O 1
ATOM 705 N N . ASP A 1 92 ? -13.122 0.866 14.485 1.00 91.94 92 ASP A N 1
ATOM 706 C CA . ASP A 1 92 ? -14.297 0.350 15.182 1.00 91.94 92 ASP A CA 1
ATOM 707 C C . ASP A 1 92 ? -14.295 0.816 16.636 1.00 91.94 92 ASP A C 1
ATOM 709 O O . ASP A 1 92 ? -13.523 0.357 17.480 1.00 91.94 92 ASP A O 1
ATOM 713 N N . TYR A 1 93 ? -15.160 1.789 16.910 1.00 87.50 93 TYR A N 1
ATOM 714 C CA . TYR A 1 93 ? -15.287 2.375 18.235 1.00 87.50 93 TYR A CA 1
ATOM 715 C C . TYR A 1 93 ? -16.099 1.492 19.180 1.00 87.50 93 TYR A C 1
ATOM 717 O O . TYR A 1 93 ? -17.280 1.217 18.917 1.00 87.50 93 TYR A O 1
ATOM 725 N N . ASN A 1 94 ? -15.496 1.191 20.329 1.00 84.94 94 ASN A N 1
ATOM 726 C CA . ASN A 1 94 ? -16.174 0.665 21.502 1.00 84.94 94 ASN A CA 1
ATOM 727 C C . ASN A 1 94 ? -16.811 1.828 22.284 1.00 84.94 94 ASN A C 1
ATOM 729 O O . ASN A 1 94 ? -16.110 2.625 22.910 1.00 84.94 94 ASN A O 1
ATOM 733 N N . PHE A 1 95 ? -18.136 1.952 22.215 1.00 72.56 95 PHE A N 1
ATOM 734 C CA . PHE A 1 95 ? -18.886 2.873 23.070 1.00 72.56 95 PHE A CA 1
ATOM 735 C C . PHE A 1 95 ? -19.541 2.054 24.176 1.00 72.56 95 PHE A C 1
ATOM 737 O O . PHE A 1 95 ? -20.540 1.379 23.924 1.00 72.56 95 PHE A O 1
ATOM 744 N N . GLU A 1 96 ? -18.955 2.099 25.368 1.00 63.19 96 GLU A N 1
ATOM 745 C CA . GLU A 1 96 ? -19.663 1.754 26.606 1.00 63.19 96 GLU A CA 1
ATOM 746 C C . GLU A 1 96 ? -20.605 2.889 27.030 1.00 63.19 96 GLU A C 1
ATOM 748 O O . GLU A 1 96 ? -20.247 4.076 26.824 1.00 63.19 96 GLU A O 1
#

Sequence (96 aa):
MKFVIEFNWSGGRMADEPDEIADELGYLLTLDAKAEADDVRSQMENIVWERHPGSTVETDVVPVSHNVIAVPNGGQVGYLITLIAKITVEIDYNFE

Secondary structure (DSSP, 8-state):
-EEEEEEEEEEEEEESSTTHHHHHHHHIIIIIHHHHHHHHHHHHHHHHHHHSTT-EEEEEEEEEEEEEEEEEETTEEEEEEEEEEEEEEEEE----

Foldseek 3Di:
DKDKDKDKDKDKDKDQDPVCLVVVQVCCQPPVQVVVLVVVLVVVCVVQCVPANPKHKDKDKAWPDKDWDFDDDPPGTMIMIMTIIMMMMIIGGDDD

Radius of gyration: 17.71 Å; chains: 1; bounding box: 43×17×50 Å